Protein AF-A0A966P8I1-F1 (afdb_monomer_lite)

Foldseek 3Di:
DDWDWDDDDPPDTDTDDDPVRCVPDCPVVDDPPDDDDDDDDPVVVVVVVVVVVVPPPPD

pLDDT: mean 89.06, std 12.5, range [42.62, 97.62]

Sequence (59 aa):
VSLTVGEIIGEDVTLWLIPETLAKTNLSEKKPGDLVNIEVDVLAKYVERLMNRGGEDGK

Structure (mmCIF, N/CA/C/O backbone):
data_AF-A0A966P8I1-F1
#
_entry.id   AF-A0A966P8I1-F1
#
loop_
_atom_site.group_PDB
_atom_site.id
_atom_site.type_symbol
_atom_site.label_atom_id
_atom_site.label_alt_id
_atom_site.label_comp_id
_atom_site.label_asym_id
_atom_site.label_entity_id
_atom_site.label_seq_id
_atom_site.pdbx_PDB_ins_code
_atom_site.Cartn_x
_atom_site.Cartn_y
_atom_site.Cartn_z
_atom_site.occupancy
_atom_site.B_iso_or_equiv
_atom_site.auth_seq_id
_atom_site.auth_comp_id
_atom_site.auth_asym_id
_atom_site.auth_atom_id
_atom_site.pdbx_PDB_model_num
ATOM 1 N N . VAL A 1 1 ? 0.458 6.095 0.415 1.00 92.88 1 VAL A N 1
ATOM 2 C CA . VAL A 1 1 ? 1.411 5.315 1.244 1.00 92.88 1 VAL A CA 1
ATOM 3 C C . VAL A 1 1 ? 2.067 4.285 0.343 1.00 92.88 1 VAL A C 1
ATOM 5 O O . VAL A 1 1 ? 1.355 3.730 -0.482 1.00 92.88 1 VAL A O 1
ATOM 8 N N . SER A 1 2 ? 3.386 4.091 0.433 1.00 92.75 2 SER A N 1
ATOM 9 C CA . SER A 1 2 ? 4.080 3.029 -0.314 1.00 92.75 2 SER A CA 1
ATOM 10 C C . SER A 1 2 ? 4.058 1.743 0.503 1.00 92.75 2 SER A C 1
ATOM 12 O O . SER A 1 2 ? 4.271 1.798 1.716 1.00 92.75 2 SER A O 1
ATOM 14 N N . LEU A 1 3 ? 3.742 0.623 -0.141 1.00 94.50 3 LEU A N 1
ATOM 15 C CA . LEU A 1 3 ? 3.492 -0.662 0.502 1.00 94.50 3 LEU A CA 1
ATOM 16 C C . LEU A 1 3 ? 4.153 -1.786 -0.287 1.00 94.50 3 LEU A C 1
ATOM 18 O O . LEU A 1 3 ? 4.257 -1.723 -1.511 1.00 94.50 3 LEU A O 1
ATOM 22 N N . THR A 1 4 ? 4.551 -2.830 0.429 1.00 92.81 4 THR A N 1
ATOM 23 C CA . THR A 1 4 ? 5.109 -4.039 -0.171 1.00 92.81 4 THR A CA 1
ATOM 24 C C . THR A 1 4 ? 3.984 -5.012 -0.500 1.00 92.81 4 THR A C 1
ATOM 26 O O . THR A 1 4 ? 3.167 -5.344 0.365 1.00 92.81 4 THR A O 1
ATOM 29 N N . VAL A 1 5 ? 3.961 -5.485 -1.746 1.00 94.06 5 VAL A N 1
ATOM 30 C CA . VAL A 1 5 ? 3.073 -6.567 -2.180 1.00 94.06 5 VAL A CA 1
ATOM 31 C C . VAL A 1 5 ? 3.573 -7.884 -1.599 1.00 94.06 5 VAL A C 1
ATOM 33 O O . VAL A 1 5 ? 4.738 -8.235 -1.776 1.00 94.06 5 VAL A O 1
ATOM 36 N N . GLY A 1 6 ? 2.695 -8.591 -0.893 1.00 95.38 6 GLY A N 1
ATOM 37 C CA . GLY A 1 6 ? 2.967 -9.924 -0.362 1.00 95.38 6 GLY A CA 1
ATOM 38 C C . GLY A 1 6 ? 2.573 -11.024 -1.343 1.00 95.38 6 GLY A C 1
ATOM 39 O O . GLY A 1 6 ? 3.351 -11.943 -1.580 1.00 95.38 6 GLY A O 1
ATOM 40 N N . GLU A 1 7 ? 1.380 -10.920 -1.931 1.00 97.06 7 GLU A N 1
ATOM 41 C CA . GLU A 1 7 ? 0.838 -11.931 -2.843 1.00 97.06 7 GLU A CA 1
ATOM 42 C C . GLU A 1 7 ? -0.109 -11.300 -3.870 1.00 97.06 7 GLU A C 1
ATOM 44 O O . GLU A 1 7 ? -0.745 -10.280 -3.594 1.00 97.06 7 GLU A O 1
ATOM 49 N N . ILE A 1 8 ? -0.199 -11.919 -5.049 1.00 95.44 8 ILE A N 1
ATOM 50 C CA . ILE A 1 8 ? -1.164 -11.588 -6.100 1.00 95.44 8 ILE A CA 1
ATOM 51 C C . ILE A 1 8 ? -1.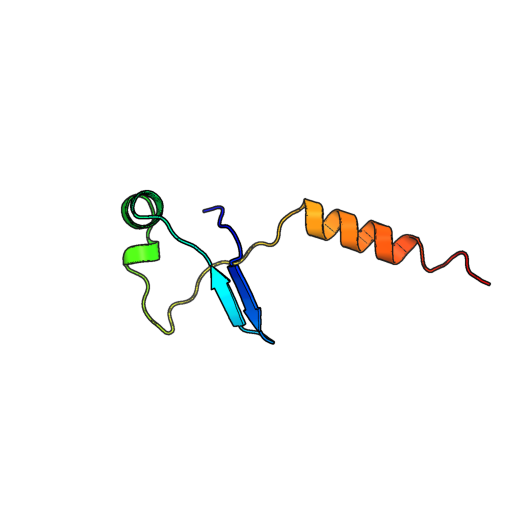818 -12.892 -6.565 1.00 95.44 8 ILE A C 1
ATOM 53 O O . ILE A 1 8 ? -1.113 -13.809 -6.991 1.00 95.44 8 ILE A O 1
ATOM 57 N N . ILE A 1 9 ? -3.148 -12.967 -6.513 1.00 97.25 9 ILE A N 1
ATOM 58 C CA . ILE A 1 9 ? -3.932 -14.110 -7.001 1.00 97.25 9 ILE A CA 1
ATOM 59 C C . ILE A 1 9 ? -5.050 -13.579 -7.895 1.00 97.25 9 ILE A C 1
ATOM 61 O O . ILE A 1 9 ? -6.021 -13.004 -7.414 1.00 97.25 9 ILE A O 1
ATOM 65 N N . GLY A 1 10 ? -4.934 -13.790 -9.207 1.00 96.12 10 GLY A N 1
ATOM 66 C CA . GLY A 1 10 ? -5.910 -13.260 -10.161 1.00 96.12 10 GLY A CA 1
ATOM 67 C C . GLY A 1 10 ? -5.980 -11.733 -10.090 1.00 96.12 10 GLY A C 1
ATOM 68 O O . GLY A 1 10 ? -4.999 -11.062 -10.402 1.00 96.12 10 GLY A O 1
ATOM 69 N N . GLU A 1 11 ? -7.134 -11.205 -9.679 1.00 94.25 11 GLU A N 1
ATOM 70 C CA . GLU A 1 11 ? -7.379 -9.764 -9.506 1.00 94.25 11 GLU A CA 1
ATOM 71 C C . GLU A 1 11 ? -7.191 -9.286 -8.053 1.00 94.25 11 GLU A C 1
ATOM 73 O O . GLU A 1 11 ? -7.282 -8.088 -7.783 1.00 94.25 11 GLU A O 1
ATOM 78 N N . ASP A 1 12 ? -6.882 -10.197 -7.126 1.00 94.94 12 ASP A N 1
ATOM 79 C CA . ASP A 1 12 ? -6.681 -9.884 -5.714 1.00 94.94 12 ASP A CA 1
ATOM 80 C C . ASP A 1 12 ? -5.203 -9.616 -5.403 1.00 94.94 12 ASP A C 1
ATOM 82 O O . ASP A 1 12 ? -4.304 -10.348 -5.829 1.00 94.94 12 ASP A O 1
ATOM 86 N N . VAL A 1 13 ? -4.952 -8.575 -4.603 1.00 94.75 13 VAL A N 1
ATOM 87 C CA . VAL A 1 13 ? -3.613 -8.191 -4.136 1.00 94.75 13 VAL A CA 1
ATOM 88 C C . VAL A 1 13 ? -3.591 -8.134 -2.613 1.00 94.75 13 VAL A C 1
ATOM 90 O O . VAL A 1 13 ? -4.356 -7.396 -1.992 1.00 94.75 13 VAL A O 1
ATOM 93 N N . THR A 1 14 ? -2.648 -8.855 -2.013 1.00 95.31 14 THR A N 1
ATOM 94 C CA . THR A 1 14 ? -2.387 -8.835 -0.571 1.00 95.31 14 THR A CA 1
ATOM 95 C C . THR A 1 14 ? -1.163 -7.975 -0.275 1.00 95.31 14 THR A C 1
ATOM 97 O O . THR A 1 14 ? -0.103 -8.140 -0.882 1.00 95.31 14 THR A O 1
ATOM 100 N N . LEU A 1 15 ? -1.288 -7.070 0.696 1.00 94.94 15 LEU A N 1
ATOM 101 C CA . LEU A 1 15 ? -0.228 -6.151 1.120 1.00 94.94 15 LEU A CA 1
ATOM 102 C C . LEU A 1 15 ? 0.218 -6.472 2.546 1.00 94.94 15 LEU A C 1
ATOM 104 O O . LEU A 1 15 ? -0.603 -6.813 3.399 1.00 94.94 15 LEU A O 1
ATOM 108 N N . TRP A 1 16 ? 1.508 -6.310 2.830 1.00 93.69 16 TRP A N 1
ATOM 109 C CA . TRP A 1 16 ? 2.019 -6.430 4.195 1.00 93.69 16 TRP A CA 1
ATOM 110 C C . TRP A 1 16 ? 2.066 -5.071 4.885 1.00 93.69 16 TRP A C 1
ATOM 112 O O . TRP A 1 16 ? 2.610 -4.099 4.359 1.00 93.69 16 TRP A O 1
ATOM 122 N N . LEU A 1 17 ? 1.500 -5.016 6.089 1.00 94.19 17 LEU A N 1
ATOM 123 C CA . LEU A 1 17 ? 1.399 -3.807 6.897 1.00 94.19 17 LEU A CA 1
ATOM 124 C C . LEU A 1 17 ? 2.062 -4.032 8.252 1.00 94.19 17 LEU A C 1
ATOM 126 O O . LEU A 1 17 ? 1.836 -5.047 8.907 1.00 94.19 17 LEU A O 1
ATOM 130 N N . ILE A 1 18 ? 2.854 -3.053 8.682 1.00 96.00 18 ILE A N 1
ATOM 131 C CA . ILE A 1 18 ? 3.395 -2.990 10.042 1.00 96.00 18 ILE A CA 1
ATOM 132 C C . ILE A 1 18 ? 2.525 -2.066 10.911 1.00 96.00 18 ILE A C 1
ATOM 134 O O . ILE A 1 18 ? 1.859 -1.176 10.369 1.00 96.00 18 ILE A O 1
ATOM 138 N N . PRO A 1 19 ? 2.551 -2.210 12.251 1.00 95.81 19 PRO A N 1
ATOM 139 C CA . PRO A 1 19 ? 1.728 -1.395 13.150 1.00 95.81 19 PRO A CA 1
ATOM 140 C C . PRO A 1 19 ? 1.900 0.116 12.954 1.00 95.81 19 PRO A C 1
ATOM 142 O O . PRO A 1 19 ? 0.920 0.854 12.953 1.00 95.81 19 PRO A O 1
ATOM 145 N N . GLU A 1 20 ? 3.129 0.572 12.709 1.00 96.81 20 GLU A N 1
ATOM 146 C CA . GLU A 1 20 ? 3.436 1.989 12.477 1.00 96.81 20 GLU A CA 1
ATOM 147 C C . GLU A 1 20 ? 2.686 2.558 11.259 1.00 96.81 20 GLU A C 1
ATOM 149 O O . GLU A 1 20 ? 2.172 3.674 11.300 1.00 96.81 20 GLU A O 1
ATOM 154 N N . THR A 1 21 ? 2.566 1.780 10.179 1.00 96.50 21 THR A N 1
ATOM 155 C CA . THR A 1 21 ? 1.838 2.187 8.970 1.00 96.50 21 THR A CA 1
ATOM 156 C C . THR A 1 21 ? 0.340 2.289 9.235 1.00 96.50 21 THR A C 1
ATOM 158 O O . THR A 1 21 ? -0.298 3.234 8.773 1.00 96.50 21 THR A O 1
ATOM 161 N N . LEU A 1 22 ? -0.223 1.355 10.005 1.00 95.88 22 LEU A N 1
ATOM 162 C CA . LEU A 1 22 ? -1.629 1.398 10.417 1.00 95.88 22 LEU A CA 1
ATOM 163 C C . LEU A 1 22 ? -1.923 2.592 11.335 1.00 95.88 22 LEU A C 1
ATOM 165 O O . LEU A 1 22 ? -2.996 3.179 11.236 1.00 95.88 22 LEU A O 1
ATOM 169 N N . ALA A 1 23 ? -0.971 2.970 12.191 1.00 96.62 23 ALA A N 1
ATOM 170 C CA . ALA A 1 23 ? -1.102 4.107 13.099 1.00 96.62 23 ALA A CA 1
ATOM 171 C C . ALA A 1 23 ? -0.940 5.468 12.398 1.00 96.62 23 ALA A C 1
ATOM 173 O O . ALA A 1 23 ? -1.551 6.450 12.809 1.00 96.62 23 ALA A O 1
ATOM 174 N N . LYS A 1 24 ? -0.111 5.545 11.348 1.00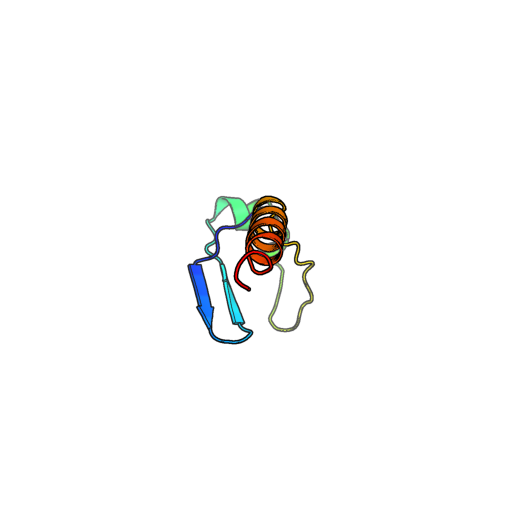 97.00 24 LYS A N 1
ATOM 175 C CA . LYS A 1 24 ? 0.214 6.800 10.642 1.00 97.00 24 LYS A CA 1
ATOM 176 C C . LYS A 1 24 ? -0.572 7.037 9.355 1.00 97.00 24 LYS A C 1
ATOM 178 O O . LYS A 1 24 ? -0.337 8.035 8.674 1.00 97.00 24 LYS A O 1
ATOM 183 N N . THR A 1 25 ? -1.472 6.135 8.983 1.00 96.44 25 THR A N 1
ATOM 184 C CA . THR A 1 25 ? -2.293 6.264 7.774 1.00 96.44 25 THR A CA 1
ATOM 185 C C . THR A 1 25 ? -3.754 5.977 8.085 1.00 96.44 25 THR A C 1
ATOM 187 O O . THR A 1 25 ? -4.079 5.408 9.119 1.00 96.44 25 THR A O 1
ATOM 190 N N . ASN A 1 26 ? -4.642 6.325 7.158 1.00 95.50 26 ASN A N 1
ATOM 191 C CA . ASN A 1 26 ? -6.071 6.036 7.280 1.00 95.50 26 ASN A CA 1
ATOM 192 C C . ASN A 1 26 ? -6.433 4.568 6.981 1.00 95.50 26 ASN A C 1
ATOM 194 O O . ASN A 1 26 ? -7.611 4.226 6.957 1.00 95.50 26 ASN A O 1
ATOM 198 N N . LEU A 1 27 ? -5.451 3.695 6.724 1.00 95.25 27 LEU A N 1
ATOM 199 C CA . LEU A 1 27 ? -5.706 2.297 6.371 1.00 95.25 27 LEU A CA 1
ATOM 200 C C . LEU A 1 27 ? -6.328 1.496 7.518 1.00 95.25 27 LEU A C 1
ATOM 202 O O . LEU A 1 27 ? -7.061 0.550 7.256 1.00 95.25 27 LEU A O 1
ATOM 206 N N . SER A 1 28 ? -6.070 1.877 8.770 1.00 94.50 28 SER A N 1
ATOM 207 C CA . SER A 1 28 ? -6.678 1.240 9.946 1.00 94.50 28 SER A CA 1
ATOM 208 C C . SER A 1 28 ? -8.181 1.511 10.079 1.00 94.50 28 SER A C 1
ATOM 210 O O . SER A 1 28 ? -8.878 0.761 10.757 1.00 94.50 28 SER A O 1
ATOM 212 N N . GLU A 1 29 ? -8.693 2.548 9.414 1.00 96.38 29 GLU A N 1
ATOM 213 C CA . GLU A 1 29 ? -10.108 2.934 9.440 1.00 96.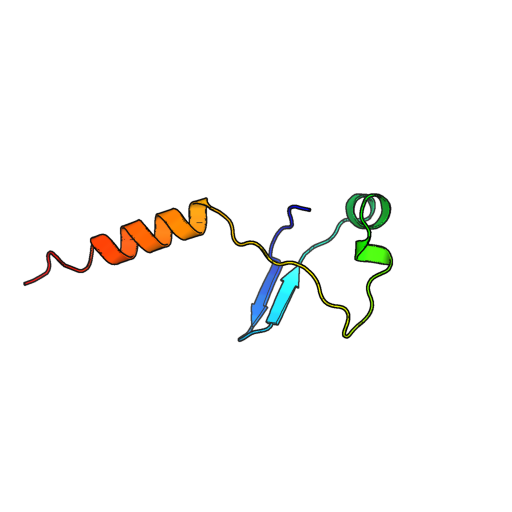38 29 GLU A CA 1
ATOM 214 C C . GLU A 1 29 ? -10.903 2.345 8.266 1.00 96.38 29 GLU A C 1
ATOM 216 O O . GLU A 1 29 ? -12.136 2.361 8.285 1.00 96.38 29 GLU A O 1
ATOM 221 N N . LYS A 1 30 ? -10.204 1.820 7.249 1.00 96.12 30 LYS A N 1
ATOM 222 C CA . LYS A 1 30 ? -10.808 1.238 6.049 1.00 96.12 30 LYS A CA 1
ATOM 223 C C . LYS A 1 30 ? -11.490 -0.091 6.354 1.00 96.12 30 LYS A C 1
ATOM 225 O O . LYS A 1 30 ? -10.998 -0.907 7.131 1.00 96.12 30 LYS A O 1
ATOM 230 N N . LYS A 1 31 ? -12.626 -0.317 5.702 1.00 96.56 31 LYS A N 1
ATOM 231 C CA . LYS A 1 31 ? -13.464 -1.509 5.854 1.00 96.56 31 LYS A CA 1
ATOM 232 C C . LYS A 1 31 ? -13.637 -2.232 4.519 1.00 96.56 31 LYS A C 1
ATOM 234 O O . LYS A 1 31 ? -13.450 -1.622 3.465 1.00 96.56 31 LYS A O 1
ATOM 239 N N . PRO A 1 32 ? -14.016 -3.524 4.533 1.00 96.50 32 PRO A N 1
ATOM 240 C CA . PRO A 1 32 ? -14.372 -4.230 3.308 1.00 96.50 32 PRO A CA 1
ATOM 241 C C . PRO A 1 32 ? -15.414 -3.450 2.494 1.00 96.50 32 PRO A C 1
ATOM 243 O O . PRO A 1 32 ? -16.442 -3.043 3.033 1.00 96.50 32 PRO A O 1
ATOM 246 N N . GLY A 1 33 ? -15.126 -3.242 1.208 1.00 96.12 33 GLY A N 1
ATOM 247 C CA . GLY A 1 33 ? -15.946 -2.441 0.292 1.00 96.12 33 GLY A CA 1
ATOM 248 C C . GLY A 1 33 ? -15.514 -0.977 0.148 1.00 96.12 33 GLY A C 1
ATOM 249 O O . GLY A 1 33 ? -15.937 -0.325 -0.806 1.00 96.12 33 GLY A O 1
ATOM 250 N N . ASP A 1 34 ? -14.648 -0.460 1.025 1.00 97.62 34 ASP A N 1
ATOM 251 C CA . ASP A 1 34 ? -14.116 0.892 0.868 1.00 97.62 34 ASP A CA 1
ATOM 252 C C . ASP A 1 34 ? -13.160 0.980 -0.320 1.00 97.62 34 ASP A C 1
ATOM 254 O O . ASP A 1 34 ? -12.235 0.182 -0.474 1.00 97.62 34 ASP A O 1
ATOM 258 N N . LEU A 1 35 ? -13.324 2.034 -1.118 1.00 96.31 35 LEU A N 1
ATOM 259 C CA . LEU A 1 35 ? -12.400 2.322 -2.204 1.00 96.31 35 LEU A CA 1
ATOM 260 C C . LEU A 1 35 ? -11.080 2.894 -1.673 1.00 96.31 35 LEU A C 1
ATOM 262 O O . LEU A 1 35 ? -11.028 3.668 -0.701 1.00 96.31 35 LEU A O 1
ATOM 266 N N . VAL A 1 36 ? -10.009 2.535 -2.374 1.00 95.00 36 VAL A N 1
ATOM 267 C CA . VAL A 1 36 ? -8.655 3.051 -2.184 1.00 95.00 36 VAL A CA 1
ATOM 268 C C . VAL A 1 36 ? -8.064 3.443 -3.531 1.00 95.00 36 VAL A C 1
ATOM 270 O O . VAL A 1 36 ? -8.390 2.862 -4.564 1.00 95.00 36 VAL A O 1
ATOM 273 N N . ASN A 1 37 ? -7.180 4.435 -3.514 1.00 95.00 37 ASN A N 1
ATOM 274 C CA . ASN A 1 37 ? -6.437 4.816 -4.706 1.00 95.00 37 ASN A CA 1
ATOM 275 C C . ASN A 1 37 ? -5.246 3.871 -4.868 1.00 95.00 37 ASN A C 1
ATOM 277 O O . ASN A 1 37 ? -4.467 3.707 -3.928 1.00 95.00 37 ASN A O 1
ATOM 281 N N . ILE A 1 38 ? -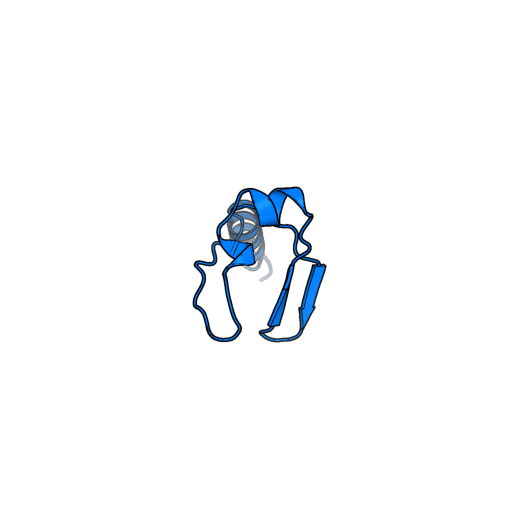5.099 3.291 -6.058 1.00 92.88 38 ILE A N 1
ATOM 282 C CA . ILE A 1 38 ? -3.987 2.409 -6.412 1.00 92.88 38 ILE A CA 1
ATOM 283 C C . ILE A 1 38 ? -3.119 3.105 -7.457 1.00 92.88 38 ILE A C 1
ATOM 285 O O . ILE A 1 38 ? -3.611 3.572 -8.482 1.00 92.88 38 ILE A O 1
ATOM 289 N N . GLU A 1 39 ? -1.817 3.150 -7.201 1.00 93.19 39 GLU A N 1
ATOM 290 C CA . GLU A 1 39 ? -0.813 3.632 -8.142 1.00 93.19 39 GLU A CA 1
ATOM 291 C C . GLU A 1 39 ? 0.302 2.588 -8.241 1.00 93.19 39 GLU A C 1
ATOM 293 O O . GLU A 1 39 ? 0.850 2.164 -7.225 1.00 93.19 39 GLU A O 1
ATOM 298 N N . VAL A 1 40 ? 0.616 2.152 -9.464 1.00 89.25 40 VAL A N 1
ATOM 299 C CA . VAL A 1 40 ? 1.702 1.193 -9.716 1.00 89.25 40 VAL A CA 1
ATOM 300 C C . VAL A 1 40 ? 3.048 1.904 -9.810 1.00 89.25 40 VAL A C 1
ATOM 302 O O . VAL A 1 40 ? 3.123 3.033 -10.307 1.00 89.25 40 VAL A O 1
ATOM 305 N N . ASP A 1 41 ? 4.108 1.214 -9.383 1.00 90.56 41 ASP A N 1
ATOM 306 C CA . ASP A 1 41 ? 5.465 1.755 -9.397 1.00 90.56 41 ASP A CA 1
ATOM 307 C C . ASP A 1 41 ? 5.861 2.206 -10.810 1.00 90.56 41 ASP A C 1
ATOM 309 O O . ASP A 1 41 ? 5.658 1.519 -11.818 1.00 90.56 41 ASP A O 1
ATOM 313 N N . VAL A 1 42 ? 6.446 3.393 -10.877 1.00 88.31 42 VAL A N 1
ATOM 314 C CA . VAL A 1 42 ? 6.966 3.981 -12.104 1.00 88.31 42 VAL A CA 1
ATOM 315 C C . VAL A 1 42 ? 8.029 3.081 -12.743 1.00 88.31 42 VAL A C 1
ATOM 317 O O . VAL A 1 42 ? 8.058 2.960 -13.968 1.00 88.31 42 VAL A O 1
ATOM 320 N N . LEU A 1 43 ? 8.860 2.400 -11.948 1.00 88.00 43 LEU A N 1
ATOM 321 C CA . LEU A 1 43 ? 9.845 1.436 -12.441 1.00 88.00 43 LEU A CA 1
ATOM 322 C C . LEU A 1 43 ? 9.180 0.278 -13.188 1.00 88.00 43 LEU A C 1
ATOM 324 O O . LEU A 1 43 ? 9.658 -0.098 -14.256 1.00 88.00 43 LEU A O 1
ATOM 328 N N . ALA A 1 44 ? 8.049 -0.230 -12.691 1.00 85.06 44 ALA A N 1
ATOM 329 C CA . ALA A 1 44 ? 7.308 -1.292 -13.366 1.00 85.06 44 ALA A CA 1
ATOM 330 C C . ALA A 1 44 ? 6.807 -0.834 -14.747 1.00 85.06 44 ALA A C 1
ATOM 332 O O . ALA A 1 44 ? 6.986 -1.549 -15.731 1.00 85.06 44 ALA A O 1
ATOM 333 N N . LYS A 1 45 ? 6.296 0.403 -14.858 1.00 84.75 45 LYS A N 1
ATOM 334 C CA . LYS A 1 45 ? 5.895 0.996 -16.151 1.00 84.75 45 LYS A CA 1
ATOM 335 C C . LYS A 1 45 ? 7.073 1.138 -17.117 1.00 84.75 45 LYS A C 1
ATOM 337 O O . LYS A 1 45 ? 6.907 0.990 -18.327 1.00 84.75 45 LYS A O 1
ATOM 342 N N . TYR A 1 46 ? 8.264 1.465 -16.615 1.00 87.62 46 TYR A N 1
ATOM 343 C CA . TYR A 1 46 ? 9.459 1.542 -17.457 1.00 87.62 46 TYR A CA 1
ATOM 344 C C . TYR A 1 46 ? 9.911 0.164 -17.938 1.00 87.62 46 TYR A C 1
ATOM 346 O O . TYR A 1 46 ? 10.209 0.020 -19.121 1.00 87.62 46 TYR A O 1
ATOM 354 N N . VAL A 1 47 ? 9.919 -0.842 -17.061 1.00 89.00 47 VAL A N 1
ATOM 355 C CA . VAL A 1 47 ? 10.252 -2.226 -17.428 1.00 89.00 47 VAL A CA 1
ATOM 356 C C . VAL A 1 47 ? 9.279 -2.755 -18.478 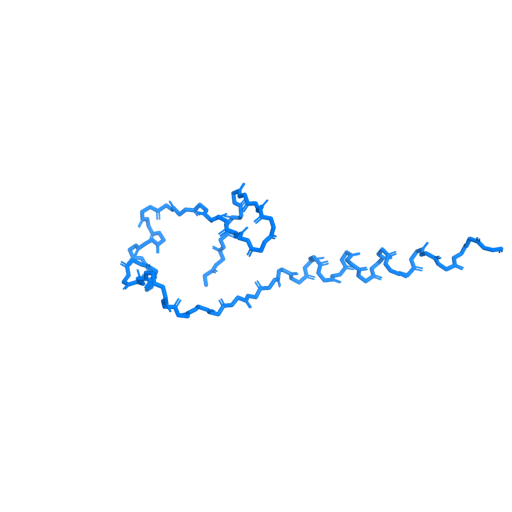1.00 89.00 47 VAL A C 1
ATOM 358 O O . VAL A 1 47 ? 9.725 -3.253 -19.507 1.00 89.00 47 VAL A O 1
ATOM 361 N N . GLU A 1 48 ? 7.974 -2.559 -18.290 1.00 87.12 48 GLU A N 1
ATOM 362 C CA . GLU A 1 48 ? 6.951 -2.928 -19.275 1.00 87.12 48 GLU A CA 1
ATOM 363 C C . GLU A 1 48 ? 7.227 -2.285 -20.645 1.00 87.12 48 GLU A C 1
ATOM 365 O O . GLU A 1 48 ? 7.259 -2.965 -21.670 1.00 87.12 48 GLU A O 1
ATOM 370 N N . ARG A 1 49 ? 7.511 -0.976 -20.679 1.00 86.75 49 ARG A N 1
ATOM 371 C CA . ARG A 1 49 ? 7.851 -0.265 -21.924 1.00 86.75 49 ARG A CA 1
ATOM 372 C C . ARG A 1 49 ? 9.114 -0.800 -22.595 1.00 86.75 49 ARG A C 1
ATOM 374 O O . ARG A 1 49 ? 9.169 -0.822 -23.822 1.00 86.75 49 ARG A O 1
ATOM 381 N N . LEU A 1 50 ? 10.129 -1.182 -21.821 1.00 88.75 50 LEU A N 1
ATOM 382 C CA . LEU A 1 50 ? 11.362 -1.766 -22.352 1.00 88.75 50 LEU A CA 1
ATOM 383 C C . LEU A 1 50 ? 11.105 -3.159 -22.935 1.00 88.75 50 LEU A C 1
ATOM 385 O O . LEU A 1 50 ? 11.541 -3.436 -24.050 1.00 88.75 50 LEU A O 1
ATOM 389 N N . MET A 1 51 ? 10.349 -4.003 -22.229 1.00 87.62 51 MET A N 1
ATOM 390 C CA . MET A 1 51 ? 9.980 -5.342 -22.700 1.00 87.62 51 MET A CA 1
ATOM 391 C C . MET A 1 51 ? 9.123 -5.286 -23.969 1.00 87.62 51 MET A C 1
ATOM 393 O O . MET A 1 51 ? 9.355 -6.056 -24.895 1.00 87.62 51 MET A O 1
ATOM 397 N N . ASN A 1 52 ? 8.208 -4.319 -24.064 1.00 81.75 52 ASN A N 1
ATOM 398 C CA . ASN A 1 52 ? 7.361 -4.131 -25.244 1.00 81.75 52 ASN A CA 1
ATOM 399 C C . ASN A 1 52 ? 8.122 -3.583 -26.464 1.00 81.75 52 ASN A C 1
ATOM 401 O O . ASN A 1 52 ? 7.674 -3.775 -27.588 1.00 81.75 52 ASN A O 1
ATOM 405 N N . ARG A 1 53 ? 9.273 -2.924 -26.271 1.00 73.12 53 ARG A N 1
ATOM 406 C CA . ARG A 1 53 ? 10.140 -2.452 -27.368 1.00 73.12 53 ARG A CA 1
ATOM 407 C C . ARG A 1 53 ? 11.137 -3.505 -27.853 1.00 73.12 53 ARG A C 1
ATOM 409 O O . ARG A 1 53 ? 11.565 -3.440 -28.995 1.00 73.12 53 ARG A O 1
ATOM 416 N N . GLY A 1 54 ? 11.503 -4.468 -27.007 1.00 60.22 54 GLY A N 1
ATOM 417 C CA . GLY A 1 54 ? 12.431 -5.550 -27.363 1.00 60.22 54 GLY A CA 1
ATOM 418 C C . GLY A 1 54 ? 11.812 -6.693 -28.179 1.00 60.22 54 GLY A C 1
ATOM 419 O O . GLY A 1 54 ? 12.524 -7.630 -28.523 1.00 60.22 54 GLY A O 1
ATOM 420 N N . GLY A 1 55 ? 10.505 -6.646 -28.466 1.00 56.66 55 GLY A N 1
ATOM 421 C CA . GLY A 1 55 ? 9.775 -7.684 -2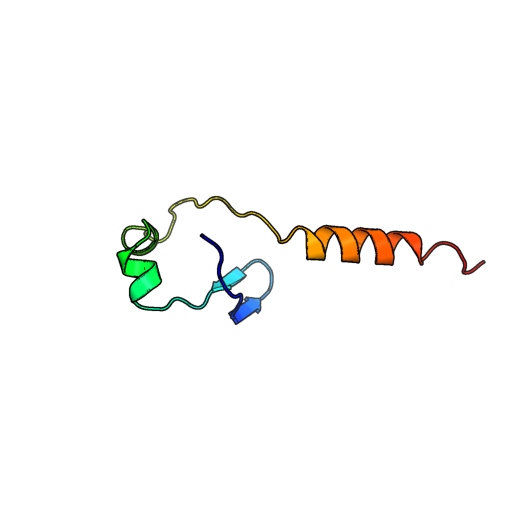9.206 1.00 56.66 55 GLY A CA 1
ATOM 422 C C . GLY A 1 55 ? 9.693 -7.488 -30.726 1.00 56.66 55 GLY A C 1
ATOM 423 O O . GLY A 1 55 ? 9.127 -8.346 -31.398 1.00 56.66 55 GLY A O 1
ATOM 424 N N . GLU A 1 56 ? 10.227 -6.391 -31.277 1.00 57.19 56 GLU A N 1
ATOM 425 C CA . GLU A 1 56 ? 10.121 -6.072 -32.715 1.00 57.19 56 GLU A CA 1
ATOM 426 C C . GLU A 1 56 ? 11.371 -6.429 -33.551 1.00 57.19 56 GLU A C 1
ATOM 428 O O . GLU A 1 56 ? 11.285 -6.433 -34.775 1.00 57.19 56 GLU A O 1
ATOM 433 N N . ASP A 1 57 ? 12.487 -6.845 -32.940 1.00 56.12 57 ASP A N 1
ATOM 434 C CA . ASP A 1 57 ? 13.738 -7.193 -33.654 1.00 56.12 57 ASP A CA 1
ATOM 435 C C . ASP A 1 57 ? 13.917 -8.710 -33.882 1.00 56.12 57 ASP A C 1
ATOM 437 O O . ASP A 1 57 ? 15.014 -9.264 -33.797 1.00 56.12 57 ASP A O 1
ATOM 441 N N . GLY A 1 58 ? 12.813 -9.409 -34.153 1.00 55.69 58 GLY A N 1
ATOM 442 C CA . GLY A 1 58 ? 12.777 -10.859 -34.364 1.00 55.69 58 GLY A CA 1
ATOM 443 C C . GLY A 1 58 ? 12.115 -11.291 -35.672 1.00 55.69 58 GLY A C 1
ATOM 444 O O . GLY A 1 58 ? 11.408 -12.300 -35.669 1.00 55.69 58 GLY A O 1
ATOM 445 N N . LYS A 1 59 ? 12.298 -10.542 -36.768 1.00 42.62 59 LYS A N 1
ATOM 446 C CA . LYS A 1 59 ? 11.922 -10.979 -38.121 1.00 42.62 59 LYS A CA 1
ATOM 447 C C . LYS A 1 59 ? 13.103 -10.929 -39.081 1.00 42.62 59 LYS A C 1
ATOM 449 O O . LYS A 1 59 ? 13.820 -9.908 -39.067 1.00 42.62 59 LYS A O 1
#

Secondary structure (DSSP, 8-state):
---EEEEEETTEEEEE--HHHHHHSGGGG--TT--------HHHHHHHHHHHHTTSS--

Radius of gyration: 16.52 Å; chains: 1; bounding box: 30×21×51 Å